Protein AF-A0A8C1TZL1-F1 (afdb_monomer)

Foldseek 3Di:
DDDDDDDDDDDDDDDDPDDPPPPPPCVDDDDDLVVLQVDDLDPPDDDVPDQFDADPVHDDDDDPLDDDPDDDDPCVVVPPDDDWPDDPDPDDDPPPVVVSVCVDPVVVVVVVVVVVLVCVQVVVVPPPDDPDPPPDPDDQQLQKGHPWHNDPPIGHTDRPSPDMGGDDDDDDPPD

Organism: Cyprinus carpio (NCBI:txid7962)

pLDDT: mean 76.09, std 21.54, range [24.22, 95.44]

InterPro domains:
  IPR038765 Papain-like cysteine peptidase superfamily [SSF54001] (20-171)
  IPR053033 Androglobin-like [PTHR46298] (7-171)

Mean predicted aligned error: 12.59 Å

Secondary structure (DSSP, 8-state):
----PPPP------------------SS----HHHHHH---S-SS--TTSPPP--TT-SPPPPTTS-------HHHH--SS---S----S---SSTT-GGGTTSHHHHHHHHHHHHHHHHHHHGGG---SSS-------GGGGEESSS-S-TT------TT---EE---------

Solvent-accessible surface area (backbone atoms only — not comparable to full-atom values): 12381 Å² total; per-residue (Å²): 139,88,83,85,86,83,87,86,84,85,91,85,89,82,91,71,93,71,71,86,72,75,76,70,79,70,89,59,91,84,84,53,58,66,55,55,54,67,54,75,65,61,93,66,82,74,54,100,80,55,82,62,61,72,62,92,87,56,80,83,85,66,60,90,86,54,80,83,88,78,91,77,56,69,78,79,72,46,79,91,52,84,78,64,73,73,77,98,62,98,70,86,79,78,49,87,92,38,56,84,48,59,80,31,69,68,48,42,51,56,53,50,52,52,51,52,51,53,49,58,60,62,60,62,74,79,65,89,78,67,102,62,86,71,70,80,76,78,53,84,56,70,34,41,44,19,85,51,57,75,53,87,92,45,68,40,46,61,47,88,46,59,54,73,49,73,69,80,89,75,88,76,79,87,124

Sequence (175 aa):
KCTVSRASSAVSASESPEEPKKSLISLWPEWSDIEVNAEKWDAAKASRDSKLFDDPEGKVELPASLRVHTWKRPSECILNKTPVVVENEAVFDLTSANEHLLSSELMRWVISELYILWKVCNTGEEKAISTEIVPSLWKPWEHIYSLCKAVKDHMPLYNAYGKYVIKLYWMVSSG

Structure (mmCIF, N/CA/C/O backbone):
data_AF-A0A8C1TZL1-F1
#
_entry.id   AF-A0A8C1TZL1-F1
#
loop_
_atom_site.group_PDB
_atom_site.id
_atom_site.type_symbol
_atom_site.label_atom_id
_atom_site.label_alt_id
_atom_site.label_comp_id
_atom_site.label_asym_id
_atom_site.label_entity_id
_a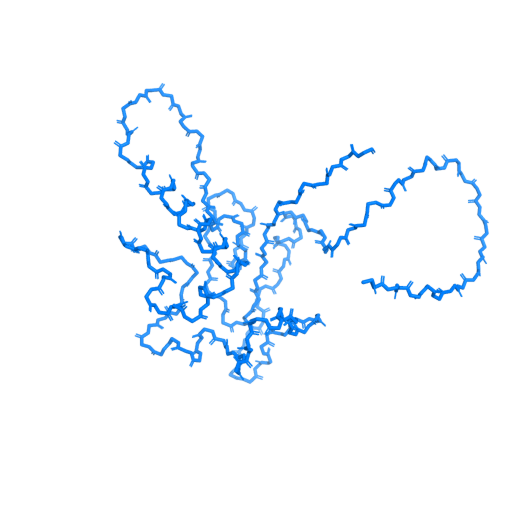tom_site.label_seq_id
_atom_site.pdbx_PDB_ins_code
_atom_site.Cartn_x
_atom_site.Cartn_y
_atom_site.Cartn_z
_atom_site.occupancy
_atom_site.B_iso_or_equiv
_atom_site.auth_seq_id
_atom_site.auth_comp_id
_atom_site.auth_asym_id
_atom_site.auth_atom_id
_atom_site.pdbx_PDB_model_num
ATOM 1 N N . LYS A 1 1 ? 0.340 -8.810 27.991 1.00 31.08 1 LYS A N 1
ATOM 2 C CA . LYS A 1 1 ? 1.257 -9.916 28.360 1.00 31.08 1 LYS A CA 1
ATOM 3 C C . LYS A 1 1 ? 0.828 -11.135 27.554 1.00 31.08 1 LYS A C 1
ATOM 5 O O . LYS A 1 1 ? -0.161 -11.743 27.926 1.00 31.08 1 LYS A O 1
ATOM 10 N N . CYS A 1 2 ? 1.461 -11.396 26.412 1.00 24.22 2 CYS A N 1
ATOM 11 C CA . CYS A 1 2 ? 1.186 -12.590 25.610 1.00 24.22 2 CYS A CA 1
ATOM 12 C C . CYS A 1 2 ? 2.298 -13.609 25.861 1.00 24.22 2 CYS A C 1
ATOM 14 O O . CYS A 1 2 ? 3.476 -13.268 25.792 1.00 24.22 2 CYS A O 1
ATOM 16 N N . THR A 1 3 ? 1.897 -14.825 26.206 1.00 26.86 3 THR A N 1
ATOM 17 C CA . THR A 1 3 ? 2.752 -15.970 26.520 1.00 26.86 3 THR A CA 1
ATOM 18 C C . THR A 1 3 ? 2.642 -16.933 25.345 1.00 26.86 3 THR A C 1
ATOM 20 O O . THR A 1 3 ? 1.549 -17.420 25.072 1.00 26.86 3 THR A O 1
ATOM 23 N N . VAL A 1 4 ? 3.743 -17.204 24.645 1.00 37.75 4 VAL A N 1
ATOM 24 C CA . VAL A 1 4 ? 3.793 -18.252 23.616 1.00 37.75 4 VAL A CA 1
ATOM 25 C C . VAL A 1 4 ? 4.339 -19.520 24.266 1.00 37.75 4 VAL A C 1
ATOM 27 O O . VAL A 1 4 ? 5.475 -19.555 24.738 1.00 37.75 4 VAL A O 1
ATOM 30 N N . SER A 1 5 ? 3.506 -20.554 24.335 1.00 30.00 5 SER A N 1
ATOM 31 C CA . SER A 1 5 ? 3.854 -21.894 24.803 1.00 30.00 5 SER A CA 1
ATOM 32 C C . SER A 1 5 ? 4.611 -22.657 23.711 1.00 30.00 5 SER A C 1
ATOM 34 O O . SER A 1 5 ? 4.098 -22.897 22.622 1.00 30.00 5 SER A O 1
ATOM 36 N N . ARG A 1 6 ? 5.848 -23.054 24.020 1.00 34.03 6 ARG A N 1
ATOM 37 C CA . ARG A 1 6 ? 6.720 -23.877 23.174 1.00 34.03 6 ARG A CA 1
ATOM 38 C C . ARG A 1 6 ? 6.448 -25.359 23.444 1.00 34.03 6 ARG A C 1
ATOM 40 O O . ARG A 1 6 ? 6.641 -25.817 24.567 1.00 34.03 6 ARG A O 1
ATOM 47 N N . ALA A 1 7 ? 6.043 -26.108 22.421 1.00 31.34 7 ALA A N 1
ATOM 48 C CA . ALA A 1 7 ? 6.079 -27.568 22.450 1.00 31.34 7 ALA A CA 1
ATOM 49 C C . ALA A 1 7 ? 7.477 -28.040 22.017 1.00 31.34 7 ALA A C 1
ATOM 51 O O . ALA A 1 7 ? 7.967 -27.669 20.952 1.00 31.34 7 ALA A O 1
ATOM 52 N N . SER A 1 8 ? 8.135 -28.822 22.872 1.00 36.38 8 SER A N 1
ATOM 53 C CA . SER A 1 8 ? 9.450 -29.417 22.617 1.00 36.38 8 SER A CA 1
ATOM 54 C C . SER A 1 8 ? 9.298 -30.816 22.018 1.00 36.38 8 SER A C 1
ATOM 56 O O . SER A 1 8 ? 8.476 -31.604 22.475 1.00 36.38 8 SER A O 1
ATOM 58 N N . SER A 1 9 ? 10.141 -31.159 21.047 1.00 34.84 9 SER A N 1
ATOM 59 C CA . SER A 1 9 ? 10.461 -32.547 20.697 1.00 34.84 9 SER A CA 1
ATOM 60 C C . SER A 1 9 ? 11.974 -32.675 20.533 1.00 34.84 9 SER A C 1
ATOM 62 O O . SER A 1 9 ? 12.638 -31.763 20.046 1.00 34.84 9 SER A O 1
ATOM 64 N N . ALA A 1 10 ? 12.512 -33.762 21.079 1.00 34.44 10 ALA A N 1
ATOM 65 C CA . ALA A 1 10 ? 13.904 -33.936 21.464 1.00 34.44 10 ALA A CA 1
ATOM 66 C C . ALA A 1 10 ? 14.774 -34.609 20.382 1.00 34.44 10 ALA A C 1
ATOM 68 O O . ALA A 1 10 ? 14.383 -35.628 19.827 1.00 34.44 10 ALA A O 1
ATOM 69 N N . VAL A 1 11 ? 15.981 -34.045 20.222 1.00 33.75 11 VAL A N 1
ATOM 70 C CA . VAL A 1 11 ? 17.319 -34.675 20.111 1.00 33.75 11 VAL A CA 1
ATOM 71 C C . VAL A 1 11 ? 17.639 -35.581 18.908 1.00 33.75 11 VAL A C 1
ATOM 73 O O . VAL A 1 11 ? 17.165 -36.705 18.813 1.00 33.75 11 VAL A O 1
ATOM 76 N N . SER A 1 12 ? 18.636 -35.159 18.115 1.00 31.48 12 SER A N 1
ATOM 77 C CA . SER A 1 12 ? 19.891 -35.919 17.960 1.00 31.48 12 SER A CA 1
ATOM 78 C C . SER A 1 12 ? 21.041 -35.017 17.486 1.00 31.48 12 SER A C 1
ATOM 80 O O . SER A 1 12 ? 20.825 -34.072 16.734 1.00 31.48 12 SER A O 1
ATOM 82 N N . ALA A 1 13 ? 22.238 -35.269 18.016 1.00 38.59 13 ALA A N 1
ATOM 83 C CA . ALA A 1 13 ? 23.380 -34.358 18.070 1.00 38.59 13 ALA A CA 1
ATOM 84 C C . ALA A 1 13 ? 24.391 -34.522 16.918 1.00 38.59 13 ALA A C 1
ATOM 86 O O . ALA A 1 13 ? 24.696 -35.643 16.517 1.00 38.59 13 ALA A O 1
ATOM 87 N N . SER A 1 14 ? 25.004 -33.409 16.500 1.00 34.81 14 SER A N 1
ATOM 88 C CA . SER A 1 14 ? 26.407 -33.341 16.058 1.00 34.81 14 SER A CA 1
ATOM 89 C C . SER A 1 14 ? 26.912 -31.900 16.213 1.00 34.81 14 SER A C 1
ATOM 91 O O . SER A 1 14 ? 26.359 -30.990 15.596 1.00 34.81 14 SER A O 1
ATOM 93 N N . GLU A 1 15 ? 27.918 -31.695 17.065 1.00 35.97 15 GLU A N 1
ATOM 94 C CA . GLU A 1 15 ? 28.519 -30.393 17.380 1.00 35.97 15 GLU A CA 1
ATOM 95 C C . GLU A 1 15 ? 29.401 -29.865 16.236 1.00 35.97 15 GLU A C 1
ATOM 97 O O . GLU A 1 15 ? 30.374 -30.500 15.831 1.00 35.97 15 GLU A O 1
ATOM 102 N N . SER A 1 16 ? 29.108 -28.647 15.788 1.00 38.56 16 SER A N 1
ATOM 103 C CA . SER A 1 16 ? 30.091 -27.684 15.289 1.00 38.56 16 SER A CA 1
ATOM 104 C C . SER A 1 16 ? 29.971 -26.419 16.154 1.00 38.56 16 SER A C 1
ATOM 106 O O . SER A 1 16 ? 28.880 -26.148 16.669 1.00 38.56 16 SER A O 1
ATOM 108 N N . PRO A 1 17 ? 31.048 -25.643 16.375 1.00 38.38 17 PRO A N 1
ATOM 109 C CA . PRO A 1 17 ? 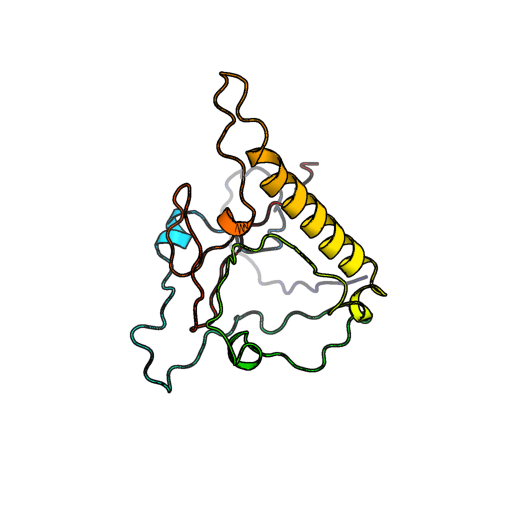30.946 -24.383 17.097 1.00 38.38 17 PRO A CA 1
ATOM 110 C C . PRO A 1 17 ? 30.292 -23.349 16.174 1.00 38.38 17 PRO A C 1
ATOM 112 O O . PRO A 1 17 ? 30.969 -22.559 15.523 1.00 38.38 17 PRO A O 1
ATOM 115 N N . GLU A 1 18 ? 28.966 -23.388 16.065 1.00 37.12 18 GLU A N 1
ATOM 116 C CA . GLU A 1 18 ? 28.222 -22.260 15.524 1.00 37.12 18 GLU A CA 1
ATOM 117 C C . GLU A 1 18 ? 28.217 -21.156 16.582 1.00 37.12 18 GLU A C 1
ATOM 119 O O . GLU A 1 18 ? 27.763 -21.344 17.714 1.00 37.12 18 GLU A O 1
ATOM 124 N N . GLU A 1 19 ? 28.751 -19.995 16.198 1.00 41.72 19 GLU A N 1
ATOM 125 C CA . GLU A 1 19 ? 28.522 -18.729 16.885 1.00 41.72 19 GLU A CA 1
ATOM 126 C C . GLU A 1 19 ? 27.045 -18.607 17.278 1.00 41.72 19 GLU A C 1
ATOM 128 O O . GLU A 1 19 ? 26.180 -19.102 16.545 1.00 41.72 19 GLU A O 1
ATOM 133 N N . PRO A 1 20 ? 26.710 -17.938 18.397 1.00 35.78 20 PRO A N 1
ATOM 134 C CA . PRO A 1 20 ? 25.323 -17.710 18.744 1.00 35.78 20 PRO A CA 1
ATOM 135 C C . PRO A 1 20 ? 24.727 -16.802 17.668 1.00 35.78 20 PRO A C 1
ATOM 137 O O . PRO A 1 20 ? 24.790 -15.576 17.765 1.00 35.78 20 PRO A O 1
ATOM 140 N N . LYS A 1 21 ? 24.142 -17.409 16.628 1.00 42.16 21 LYS A N 1
ATOM 141 C CA . LYS A 1 21 ? 23.209 -16.762 15.720 1.00 42.16 21 LYS A CA 1
ATOM 142 C C . LYS A 1 21 ? 22.109 -16.259 16.632 1.00 42.16 21 LYS A C 1
ATOM 144 O O . LYS A 1 21 ? 21.235 -17.023 17.042 1.00 42.16 21 LYS A O 1
ATOM 149 N N . LYS A 1 22 ? 22.217 -14.986 17.024 1.00 45.19 22 LYS A N 1
ATOM 150 C CA . LYS A 1 22 ? 21.127 -14.222 17.616 1.00 45.19 22 LYS A CA 1
ATOM 151 C C . LYS A 1 22 ? 19.961 -14.488 16.683 1.00 45.19 22 LYS A C 1
ATOM 153 O O . LYS A 1 22 ? 19.985 -14.038 15.542 1.00 45.19 22 LYS A O 1
ATOM 158 N N . SER A 1 23 ? 19.026 -15.325 17.122 1.00 47.31 23 SER A N 1
ATOM 159 C CA . SER A 1 23 ? 17.833 -15.634 16.358 1.00 47.31 23 SER A CA 1
ATOM 160 C C . SER A 1 23 ? 17.073 -14.324 16.273 1.00 47.31 23 SER A C 1
ATOM 162 O O . SER A 1 23 ? 16.368 -13.946 17.211 1.00 47.31 23 SER A O 1
ATOM 164 N N . LEU A 1 24 ? 17.318 -13.573 15.202 1.00 56.06 24 LEU A N 1
ATOM 165 C CA . LEU A 1 24 ? 16.489 -12.447 14.848 1.00 56.06 24 LEU A CA 1
ATOM 166 C C . LEU A 1 24 ? 15.107 -13.055 14.672 1.00 56.06 24 LEU A C 1
ATOM 168 O O . LEU A 1 24 ? 14.915 -13.984 13.891 1.00 56.06 24 LEU A O 1
ATOM 172 N N . ILE A 1 25 ? 14.177 -12.629 15.512 1.00 52.28 25 ILE A N 1
ATOM 173 C CA . ILE A 1 25 ? 12.785 -13.010 15.360 1.00 52.28 25 ILE A CA 1
ATOM 174 C C . ILE A 1 25 ? 12.353 -12.339 14.056 1.00 52.28 25 ILE A C 1
ATOM 176 O O . ILE A 1 25 ? 12.060 -11.144 14.054 1.00 52.28 25 ILE A O 1
ATOM 180 N N . SER A 1 26 ? 12.389 -13.072 12.943 1.00 56.41 26 SER A N 1
ATOM 181 C CA . SER A 1 26 ? 11.786 -12.619 11.694 1.00 56.41 26 SER A CA 1
ATOM 182 C C . SER A 1 26 ? 10.279 -12.622 11.928 1.00 56.41 26 SER A C 1
ATOM 184 O O . SER A 1 26 ? 9.624 -13.660 11.890 1.00 56.41 26 SER A O 1
ATOM 186 N N . LEU A 1 27 ? 9.755 -11.451 12.303 1.00 67.12 27 LEU A N 1
ATOM 187 C CA . LEU A 1 27 ? 8.330 -11.218 12.551 1.00 67.12 27 LEU A CA 1
ATOM 188 C C . LEU A 1 27 ? 7.502 -11.454 11.278 1.00 67.12 27 LEU A C 1
ATOM 190 O O . LEU A 1 27 ? 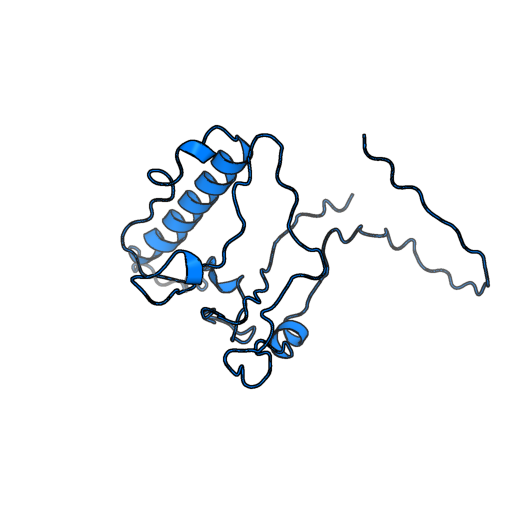6.331 -11.802 11.368 1.00 67.12 27 LEU A O 1
ATOM 194 N N . TRP A 1 28 ? 8.133 -11.280 10.115 1.00 72.50 28 TRP A N 1
ATOM 195 C CA . TRP A 1 28 ? 7.541 -11.407 8.792 1.00 72.50 28 TRP A CA 1
ATOM 196 C C . TRP A 1 28 ? 8.414 -12.300 7.908 1.00 72.50 28 TRP A C 1
ATOM 198 O O . TRP A 1 28 ? 9.628 -12.359 8.134 1.00 72.50 28 TRP A O 1
ATOM 208 N N . PRO A 1 29 ? 7.835 -12.972 6.899 1.00 74.69 29 PRO A N 1
ATOM 209 C CA . PRO A 1 29 ? 8.631 -13.665 5.900 1.00 74.69 29 PRO A CA 1
ATOM 210 C C . PRO A 1 29 ? 9.523 -12.668 5.145 1.00 74.69 29 PRO A C 1
ATOM 212 O O . PRO A 1 29 ? 9.157 -11.509 4.942 1.00 74.69 29 PRO A O 1
ATOM 215 N N . GLU A 1 30 ? 10.704 -13.120 4.738 1.00 82.75 30 GLU A N 1
ATOM 216 C CA . GLU A 1 30 ? 11.644 -12.330 3.945 1.00 82.75 30 GLU A CA 1
ATOM 217 C C . GLU A 1 30 ? 11.622 -12.821 2.497 1.00 82.75 30 GLU A C 1
ATOM 219 O O . GLU A 1 30 ? 11.543 -14.024 2.249 1.00 82.75 30 GLU A O 1
ATOM 224 N N . TRP A 1 31 ? 11.703 -11.886 1.548 1.00 85.25 31 TRP A N 1
ATOM 225 C CA . TRP A 1 31 ? 11.743 -12.187 0.119 1.00 85.25 31 TRP A CA 1
ATOM 226 C C . TRP A 1 31 ? 12.839 -11.385 -0.573 1.00 85.25 31 TRP A C 1
ATOM 228 O O . TRP A 1 31 ? 13.053 -10.203 -0.295 1.00 85.25 31 TRP A O 1
ATOM 238 N N . SER A 1 32 ? 13.500 -12.031 -1.523 1.00 90.06 32 SER A N 1
ATOM 239 C CA . SER A 1 32 ? 14.457 -11.434 -2.445 1.00 90.06 32 SER A CA 1
ATOM 240 C C . SER A 1 32 ? 13.785 -10.957 -3.735 1.00 90.06 32 SER A C 1
ATOM 242 O O . SER A 1 32 ? 12.738 -11.462 -4.147 1.00 90.06 32 SER A O 1
ATOM 244 N N . ASP A 1 33 ? 14.440 -10.042 -4.452 1.00 91.88 33 ASP A N 1
ATOM 245 C CA . ASP A 1 33 ? 13.980 -9.587 -5.771 1.00 91.88 33 ASP A CA 1
ATOM 246 C C . ASP A 1 33 ? 13.858 -10.754 -6.776 1.00 91.88 33 ASP A C 1
ATOM 248 O O . ASP A 1 33 ? 13.025 -10.722 -7.681 1.00 91.88 33 ASP A O 1
ATOM 252 N N . ILE A 1 34 ? 14.664 -11.813 -6.621 1.00 93.50 34 ILE A N 1
ATOM 253 C CA . ILE A 1 34 ? 14.596 -13.024 -7.455 1.00 93.50 34 ILE A CA 1
ATOM 254 C C . ILE A 1 34 ? 13.284 -13.774 -7.206 1.00 93.50 34 ILE A C 1
ATOM 256 O O . ILE A 1 34 ? 12.631 -14.189 -8.162 1.00 93.50 34 ILE A O 1
ATOM 260 N N . GLU A 1 35 ? 12.880 -13.921 -5.945 1.00 92.56 35 GLU A N 1
ATOM 261 C CA . GLU A 1 35 ? 11.630 -14.592 -5.574 1.00 92.56 35 GLU A CA 1
ATOM 262 C C . GLU A 1 35 ? 10.412 -13.796 -6.037 1.00 92.56 35 GLU A C 1
ATOM 264 O O . GLU A 1 35 ? 9.506 -14.373 -6.635 1.00 92.56 35 GLU A O 1
ATOM 269 N N . VAL A 1 36 ? 10.431 -12.468 -5.877 1.00 92.38 36 VAL A N 1
ATOM 270 C CA . VAL A 1 36 ? 9.383 -11.585 -6.418 1.00 92.38 36 VAL A CA 1
ATOM 271 C C . VAL A 1 36 ? 9.283 -11.724 -7.941 1.00 92.38 36 VAL A C 1
ATOM 273 O O . VAL A 1 36 ? 8.188 -11.781 -8.494 1.00 92.38 36 VAL A O 1
ATOM 276 N N . ASN A 1 37 ? 10.414 -11.835 -8.640 1.00 93.44 37 ASN A N 1
ATOM 277 C CA . ASN A 1 37 ? 10.444 -12.029 -10.092 1.00 93.44 37 ASN A CA 1
ATOM 278 C C . ASN A 1 37 ? 9.977 -13.422 -10.548 1.00 93.44 37 ASN A C 1
ATOM 280 O O . ASN A 1 37 ? 9.557 -13.571 -11.698 1.00 93.44 37 ASN A O 1
ATOM 284 N N . ALA A 1 38 ? 10.067 -14.431 -9.681 1.00 93.12 38 ALA A N 1
ATOM 285 C CA . ALA A 1 38 ? 9.575 -15.785 -9.926 1.00 93.12 38 ALA A CA 1
ATOM 286 C C . ALA A 1 38 ? 8.102 -15.970 -9.516 1.00 93.12 38 ALA A C 1
ATOM 288 O O . ALA A 1 38 ? 7.514 -17.022 -9.791 1.00 93.12 38 ALA A O 1
ATOM 289 N N . GLU A 1 39 ? 7.512 -14.964 -8.867 1.00 91.06 39 GLU A N 1
ATOM 290 C CA . GLU A 1 39 ? 6.146 -14.998 -8.367 1.00 91.06 39 GLU A CA 1
ATOM 291 C C . GLU A 1 39 ? 5.132 -15.180 -9.504 1.00 91.06 39 GLU A C 1
ATOM 293 O O . GLU A 1 39 ? 5.193 -14.549 -10.564 1.00 91.06 39 GLU A O 1
ATOM 298 N N . LYS A 1 40 ? 4.156 -16.058 -9.269 1.00 89.31 40 LYS A N 1
ATOM 299 C CA . LYS A 1 40 ? 3.063 -16.318 -10.202 1.00 89.31 40 LYS A CA 1
ATOM 300 C C . LYS A 1 40 ? 1.880 -15.460 -9.786 1.00 89.31 40 LYS A C 1
ATOM 302 O O . LYS A 1 40 ? 1.056 -15.849 -8.964 1.00 89.31 40 LYS A O 1
ATOM 307 N N . TRP A 1 41 ? 1.817 -14.274 -10.379 1.00 88.12 41 TRP A N 1
ATOM 308 C CA . TRP A 1 41 ? 0.776 -13.283 -10.103 1.00 88.12 41 TRP A CA 1
ATOM 309 C C . TRP A 1 41 ? -0.627 -13.711 -10.541 1.00 88.12 41 TRP A C 1
ATOM 311 O O . TRP A 1 41 ? -1.610 -13.229 -9.975 1.00 88.12 41 TRP A O 1
ATOM 321 N N . ASP A 1 42 ? -0.708 -14.620 -11.513 1.00 75.94 42 ASP A N 1
ATOM 322 C CA . ASP A 1 42 ? -1.950 -15.138 -12.071 1.00 75.94 42 ASP A CA 1
ATOM 323 C C . ASP A 1 42 ? -2.237 -16.553 -11.562 1.00 75.94 42 ASP A C 1
ATOM 325 O O . ASP A 1 42 ? -1.341 -17.395 -11.483 1.00 75.94 42 ASP A O 1
ATOM 329 N N . ALA A 1 43 ? -3.517 -16.887 -11.391 1.00 62.50 43 ALA A N 1
ATOM 330 C CA . ALA A 1 43 ? -3.970 -18.269 -11.188 1.00 62.50 43 ALA A CA 1
ATOM 331 C C . ALA A 1 43 ? -3.734 -19.194 -12.411 1.00 62.50 43 ALA A C 1
ATOM 333 O O . ALA A 1 43 ? -4.082 -20.369 -12.365 1.00 62.50 43 ALA A O 1
ATOM 334 N N . ALA A 1 44 ? -3.139 -18.668 -13.493 1.00 53.25 44 ALA A N 1
ATOM 335 C CA . ALA A 1 44 ? -3.145 -19.175 -14.865 1.00 53.25 44 ALA A CA 1
ATOM 336 C C . ALA A 1 44 ? -4.566 -19.214 -15.467 1.00 53.25 44 ALA A C 1
ATOM 338 O O . ALA A 1 44 ? -5.339 -20.128 -15.215 1.00 53.25 44 ALA A O 1
ATOM 339 N N . LYS A 1 45 ? -4.904 -18.226 -16.314 1.00 51.84 45 LYS A N 1
ATOM 340 C CA . LYS A 1 45 ? -6.161 -18.167 -17.098 1.00 51.84 45 LYS A CA 1
ATOM 341 C C . LYS A 1 45 ? -7.432 -18.309 -16.245 1.00 51.84 45 LYS A C 1
ATOM 343 O O . LYS A 1 45 ? -8.145 -19.306 -16.319 1.00 51.84 45 LYS A O 1
ATOM 348 N N . ALA A 1 46 ? -7.740 -17.277 -15.470 1.00 47.47 46 ALA A N 1
ATOM 349 C CA . ALA A 1 46 ? -8.979 -17.188 -14.711 1.00 47.47 46 ALA A CA 1
ATOM 350 C C . ALA A 1 46 ? -10.212 -17.163 -15.640 1.00 47.47 46 ALA A C 1
ATOM 352 O O . ALA A 1 46 ? -10.638 -16.114 -16.122 1.00 47.47 46 ALA A O 1
ATOM 353 N N . SER A 1 47 ? -10.797 -18.340 -15.888 1.00 51.66 47 SER A N 1
ATOM 354 C CA . SER A 1 47 ? -12.244 -18.465 -16.096 1.00 51.66 47 SER A CA 1
ATOM 355 C C . SER A 1 47 ? -12.959 -17.740 -14.949 1.00 51.66 47 SER A C 1
ATOM 357 O O . SER A 1 47 ? -12.412 -17.665 -13.849 1.00 51.66 47 SER A O 1
ATOM 359 N N . ARG A 1 48 ? -14.182 -17.239 -15.163 1.00 54.81 48 ARG A N 1
ATOM 360 C CA . ARG A 1 48 ? -14.961 -16.502 -14.143 1.00 54.81 48 ARG A CA 1
ATOM 361 C C . ARG A 1 48 ? -15.151 -17.262 -12.812 1.00 54.81 48 ARG A C 1
ATOM 363 O O . ARG A 1 48 ? -15.547 -16.638 -11.835 1.00 54.81 48 ARG A O 1
ATOM 370 N N . ASP A 1 49 ? -14.815 -18.553 -12.774 1.00 55.25 49 ASP A N 1
ATOM 371 C CA . ASP A 1 49 ? -14.922 -19.451 -11.619 1.00 55.25 49 ASP A CA 1
ATOM 372 C C . ASP A 1 49 ? -13.583 -19.783 -10.925 1.00 55.25 49 ASP A C 1
ATOM 374 O O . ASP A 1 49 ? -13.554 -20.598 -10.001 1.00 55.25 49 ASP A O 1
ATOM 378 N N . SER A 1 50 ? -12.445 -19.209 -11.343 1.00 64.00 50 SER A N 1
ATOM 379 C CA . SER A 1 50 ? -11.181 -19.448 -10.632 1.00 64.00 50 SER A CA 1
ATOM 380 C C . SER A 1 50 ? -11.215 -18.789 -9.253 1.00 64.00 50 SER A C 1
ATOM 382 O O . SER A 1 50 ? -11.462 -17.584 -9.149 1.00 64.00 50 SER A O 1
ATOM 384 N N . LYS A 1 51 ? -10.923 -19.564 -8.204 1.00 78.44 51 LYS A N 1
ATOM 385 C CA . LYS A 1 51 ? -10.815 -19.060 -6.831 1.00 78.44 51 LYS A CA 1
ATOM 386 C C . LYS A 1 51 ? -9.818 -17.895 -6.786 1.00 78.44 51 LYS A C 1
ATOM 388 O O . LYS A 1 51 ? -8.708 -18.038 -7.285 1.00 78.44 51 LYS A O 1
ATOM 393 N N . LEU A 1 52 ? -10.226 -16.762 -6.215 1.00 88.62 52 LEU A N 1
ATOM 394 C CA . LEU A 1 52 ? -9.356 -15.603 -5.992 1.00 88.62 52 LEU A CA 1
ATOM 395 C C . LEU A 1 52 ? -8.299 -15.917 -4.923 1.00 88.62 52 LEU A C 1
ATOM 397 O O . LEU A 1 52 ? -8.465 -16.848 -4.136 1.00 88.62 52 LEU A O 1
ATOM 401 N N . PHE A 1 53 ? -7.224 -15.133 -4.882 1.00 90.88 53 PHE A N 1
ATOM 402 C CA . PHE A 1 53 ? -6.191 -15.280 -3.865 1.00 90.88 53 PHE A CA 1
ATOM 403 C C . PHE A 1 53 ? -6.765 -15.000 -2.474 1.00 90.88 53 PHE A C 1
ATOM 405 O O . PHE A 1 53 ? -7.348 -13.934 -2.245 1.00 90.88 53 PHE A O 1
ATOM 412 N N . ASP A 1 54 ? -6.555 -15.944 -1.561 1.00 89.38 54 ASP A N 1
ATOM 413 C CA . ASP A 1 54 ? -6.772 -15.783 -0.128 1.00 89.38 54 ASP A CA 1
ATOM 414 C C . ASP A 1 54 ? -5.417 -15.918 0.567 1.00 89.38 54 ASP A C 1
ATOM 416 O O . ASP A 1 54 ? -4.665 -16.855 0.282 1.00 89.38 54 ASP A O 1
ATOM 420 N N . ASP A 1 55 ? -5.120 -14.985 1.467 1.00 87.06 55 ASP A N 1
ATOM 421 C CA . ASP A 1 55 ? -3.913 -15.035 2.284 1.00 87.06 55 ASP A CA 1
ATOM 422 C C . ASP A 1 55 ? -3.961 -16.268 3.212 1.00 87.06 55 ASP A C 1
ATOM 424 O O . ASP A 1 55 ? -4.964 -16.445 3.916 1.00 87.06 55 ASP A O 1
ATOM 428 N N . PRO A 1 56 ? -2.925 -17.132 3.229 1.00 87.38 56 PRO A N 1
ATOM 429 C CA . PRO A 1 56 ? -2.829 -18.242 4.175 1.00 87.38 56 PRO A CA 1
ATOM 430 C C . PRO A 1 56 ? -2.929 -17.826 5.649 1.00 87.38 56 PRO A C 1
ATOM 432 O O . PRO A 1 56 ? -3.414 -18.617 6.458 1.00 87.38 56 PRO A O 1
ATOM 435 N N . GLU A 1 57 ? -2.505 -16.608 6.000 1.00 85.56 57 GLU A N 1
ATOM 436 C CA . GLU A 1 57 ? -2.624 -16.052 7.357 1.00 85.56 57 GLU A CA 1
ATOM 437 C C . GLU A 1 57 ? -4.054 -15.584 7.677 1.00 85.56 57 GLU A C 1
ATOM 439 O O . GLU A 1 57 ? -4.415 -15.366 8.834 1.00 85.56 57 GLU A O 1
ATOM 444 N N . GLY A 1 58 ? -4.910 -15.489 6.659 1.00 86.62 58 GLY A N 1
ATOM 445 C CA . GLY A 1 58 ? -6.293 -15.071 6.789 1.00 86.62 58 GLY A CA 1
ATOM 446 C C . GLY A 1 58 ? -6.448 -13.558 6.938 1.00 86.62 58 GLY A C 1
ATOM 447 O O . GLY A 1 58 ? -5.692 -12.758 6.396 1.00 86.62 58 GLY A O 1
ATOM 448 N N . LYS A 1 59 ? -7.519 -13.144 7.618 1.00 87.69 59 LYS A N 1
ATOM 449 C CA . LYS A 1 59 ? -7.834 -11.725 7.824 1.00 87.69 59 LYS A CA 1
ATOM 450 C C . LYS A 1 59 ? -7.097 -11.215 9.054 1.00 87.69 59 LYS A C 1
ATOM 452 O O . LYS A 1 59 ? -7.206 -11.815 10.117 1.00 87.69 59 LYS A O 1
ATOM 457 N N . VAL A 1 60 ? -6.436 -10.071 8.912 1.00 86.12 60 VAL A N 1
ATOM 458 C CA . VAL A 1 60 ? -5.731 -9.407 10.013 1.00 86.12 60 VAL A CA 1
ATOM 459 C C . VAL A 1 60 ? -6.710 -9.014 11.124 1.00 86.12 60 VAL A C 1
ATOM 461 O O . VAL A 1 60 ? -7.780 -8.453 10.863 1.00 86.12 60 VAL A O 1
ATOM 464 N N . GLU A 1 61 ? -6.325 -9.268 12.373 1.00 86.94 61 GLU A N 1
ATOM 465 C CA . GLU A 1 61 ? -7.029 -8.757 13.547 1.00 86.94 61 GLU A CA 1
ATOM 466 C C . GLU A 1 61 ? -6.696 -7.274 13.753 1.00 86.94 61 GLU A C 1
ATOM 468 O O . GLU A 1 61 ? -5.536 -6.895 13.921 1.00 86.94 61 GLU A O 1
ATOM 473 N N . LEU A 1 62 ? -7.717 -6.413 13.740 1.00 88.88 62 LEU A N 1
ATOM 474 C CA . LEU A 1 62 ? -7.535 -4.984 13.989 1.00 88.88 62 LEU A CA 1
ATOM 475 C C . LEU A 1 62 ? -7.665 -4.653 15.486 1.00 88.88 62 LEU A C 1
ATOM 477 O O . LEU A 1 62 ? -8.408 -5.328 16.205 1.00 88.88 62 LEU A O 1
ATOM 481 N N . PRO A 1 63 ? -7.005 -3.580 15.967 1.00 88.31 63 PRO A N 1
ATOM 482 C CA . PRO A 1 63 ? -7.227 -3.055 17.310 1.00 88.31 63 PRO A CA 1
ATOM 483 C C . PRO A 1 63 ? -8.714 -2.811 17.592 1.00 88.31 63 PRO A C 1
ATOM 485 O O . PRO A 1 63 ? -9.445 -2.368 16.713 1.00 88.31 63 PRO A O 1
ATOM 488 N N . ALA A 1 64 ? -9.154 -2.997 18.840 1.00 86.06 64 ALA A N 1
ATOM 489 C CA . ALA A 1 64 ? -10.566 -2.851 19.225 1.00 86.06 64 ALA A CA 1
ATOM 490 C C . ALA A 1 64 ? -11.171 -1.457 18.942 1.00 86.06 64 ALA A C 1
ATOM 492 O O . ALA A 1 64 ? -12.392 -1.315 18.856 1.00 86.06 64 ALA A O 1
ATOM 493 N N . SER A 1 65 ? -10.329 -0.428 18.795 1.00 87.44 65 SER A N 1
ATOM 494 C CA . SER A 1 65 ? -10.737 0.913 18.363 1.00 87.44 65 SER A CA 1
ATOM 495 C C . SER A 1 65 ? -11.200 0.968 16.900 1.00 87.44 65 SER A C 1
ATOM 497 O O . SER A 1 65 ? -11.899 1.906 16.526 1.00 87.44 65 SER A O 1
ATOM 499 N N . LEU A 1 66 ? -10.851 -0.028 16.082 1.00 90.25 66 LEU A N 1
ATOM 500 C CA . LEU A 1 66 ? -11.213 -0.157 14.675 1.00 90.25 66 LEU A CA 1
ATOM 501 C C . LEU A 1 66 ? -12.207 -1.308 14.500 1.00 90.25 66 LEU A C 1
ATOM 503 O O . LEU A 1 66 ? -11.849 -2.485 14.486 1.00 90.25 66 LEU A O 1
ATOM 507 N N . ARG A 1 67 ? -13.489 -0.968 14.357 1.00 87.50 67 ARG A N 1
ATOM 508 C CA . ARG A 1 67 ? -14.550 -1.960 14.144 1.00 87.50 67 ARG A CA 1
ATOM 509 C C . ARG A 1 67 ? -14.643 -2.328 12.671 1.00 87.50 67 ARG A C 1
ATOM 511 O O . ARG A 1 67 ? -15.008 -1.496 11.844 1.00 87.50 67 ARG A O 1
ATOM 518 N N . VAL A 1 68 ? -14.378 -3.591 12.356 1.00 91.00 68 VAL A N 1
ATOM 519 C CA . VAL A 1 68 ? -14.582 -4.113 11.003 1.00 91.00 68 VAL A CA 1
ATOM 520 C C . VAL A 1 68 ? -16.060 -4.417 10.786 1.00 91.00 68 VAL A C 1
ATOM 522 O O . VAL A 1 68 ? -16.640 -5.229 11.501 1.00 91.00 68 VAL A O 1
ATOM 525 N N . HIS A 1 69 ? -16.657 -3.797 9.769 1.00 92.12 69 HIS A N 1
ATOM 526 C CA . HIS A 1 69 ? -18.003 -4.144 9.316 1.00 92.12 69 HIS A CA 1
ATOM 527 C C . HIS A 1 69 ? -17.970 -5.354 8.370 1.00 92.12 69 HIS A C 1
ATOM 529 O O . HIS A 1 69 ? -18.584 -6.384 8.629 1.00 92.12 69 HIS A O 1
ATOM 535 N N . THR A 1 70 ? -17.220 -5.242 7.272 1.00 93.38 70 THR A N 1
ATOM 536 C CA . THR A 1 70 ? -17.110 -6.265 6.222 1.00 93.38 70 THR A CA 1
ATOM 537 C C . THR A 1 70 ? -15.766 -6.157 5.516 1.00 93.38 70 THR A C 1
ATOM 539 O O . THR A 1 70 ? -15.258 -5.054 5.338 1.00 93.38 70 THR A O 1
ATOM 542 N N . TRP A 1 71 ? -15.244 -7.286 5.038 1.00 91.62 71 TRP A N 1
ATOM 543 C CA . TRP A 1 71 ? -14.089 -7.328 4.140 1.00 91.62 71 TRP A CA 1
ATOM 544 C C . TRP A 1 71 ? -14.581 -7.420 2.699 1.00 91.62 71 TRP A C 1
ATOM 546 O O . TRP A 1 71 ? -15.362 -8.318 2.392 1.00 91.62 71 TRP A O 1
ATOM 556 N N . LYS A 1 72 ? -14.137 -6.498 1.846 1.00 93.31 72 LYS A N 1
ATOM 557 C CA . LYS A 1 72 ? -14.487 -6.428 0.423 1.00 93.31 72 LYS A CA 1
ATOM 558 C C . LYS A 1 72 ? -13.239 -6.167 -0.407 1.00 93.31 72 LYS A C 1
ATOM 560 O O . LYS A 1 72 ? -12.326 -5.483 0.053 1.00 93.31 72 LYS A O 1
ATOM 565 N N . ARG A 1 73 ? -13.208 -6.677 -1.634 1.00 91.56 73 ARG A N 1
ATOM 566 C CA . ARG A 1 73 ? -12.173 -6.370 -2.625 1.00 91.56 73 ARG A CA 1
ATOM 567 C C . ARG A 1 73 ? -12.444 -5.014 -3.288 1.00 91.56 73 ARG A C 1
ATOM 569 O O . ARG A 1 73 ? -13.598 -4.590 -3.355 1.00 91.56 73 ARG A O 1
ATOM 576 N N . PRO A 1 74 ? -11.419 -4.350 -3.856 1.00 92.88 74 PRO A N 1
ATOM 577 C CA . PRO A 1 74 ? -11.606 -3.075 -4.551 1.00 92.88 74 PRO A CA 1
ATOM 578 C C . PRO A 1 74 ? -12.675 -3.116 -5.653 1.00 92.88 74 PRO A C 1
ATOM 580 O O . PRO A 1 74 ? -13.464 -2.185 -5.762 1.00 92.88 74 PRO A O 1
ATOM 583 N N . SER A 1 75 ? -12.772 -4.213 -6.411 1.00 91.31 75 SER A N 1
ATOM 584 C CA . SER A 1 75 ? -13.774 -4.399 -7.473 1.00 91.31 75 SER A CA 1
ATOM 585 C C . SER A 1 75 ? -15.221 -4.498 -6.972 1.00 91.31 75 SER A C 1
ATOM 587 O O . SER A 1 75 ? -16.146 -4.306 -7.753 1.00 91.31 75 SER A O 1
ATOM 589 N N . GLU A 1 76 ? -15.436 -4.770 -5.684 1.00 93.38 76 GLU A N 1
ATOM 590 C CA . GLU A 1 76 ? -16.770 -4.802 -5.067 1.00 93.38 76 GLU A CA 1
ATOM 591 C C . GLU A 1 76 ? -17.234 -3.413 -4.600 1.00 93.38 76 GLU A C 1
ATOM 593 O O . GLU A 1 76 ? -18.416 -3.215 -4.314 1.00 93.38 76 GLU A O 1
ATOM 598 N N . CYS A 1 77 ? -16.306 -2.457 -4.490 1.00 91.50 77 CYS A N 1
ATOM 599 C CA . CYS A 1 77 ? -16.565 -1.101 -4.002 1.00 91.50 77 CYS A CA 1
ATOM 600 C C . CYS A 1 77 ? -16.435 -0.049 -5.114 1.00 91.50 77 CYS A C 1
ATOM 602 O O . CYS A 1 77 ? -17.180 0.927 -5.137 1.00 91.50 77 CYS A O 1
ATOM 604 N N . ILE A 1 78 ? -15.497 -0.243 -6.042 1.00 91.69 78 ILE A N 1
ATOM 605 C CA . ILE A 1 78 ? -15.196 0.676 -7.140 1.00 91.69 78 ILE A CA 1
ATOM 606 C C . ILE A 1 78 ? -15.941 0.191 -8.389 1.00 91.69 78 ILE A C 1
ATOM 608 O O . ILE A 1 78 ? -15.411 -0.574 -9.188 1.00 91.69 78 ILE A O 1
ATOM 612 N N . LEU A 1 79 ? -17.197 0.618 -8.539 1.00 92.31 79 LEU A N 1
ATOM 613 C CA . LEU A 1 79 ? -18.078 0.157 -9.626 1.00 92.31 79 LEU A CA 1
ATOM 614 C C . LEU A 1 79 ? -17.997 1.023 -10.891 1.00 92.31 79 LEU A C 1
ATOM 616 O O . LEU A 1 79 ? -18.267 0.549 -11.990 1.00 92.31 79 LEU A O 1
ATOM 620 N N . ASN A 1 80 ? -17.628 2.295 -10.736 1.00 92.88 80 ASN A N 1
ATOM 621 C CA . ASN A 1 80 ? -17.713 3.293 -11.807 1.00 92.88 80 ASN A CA 1
ATOM 622 C C . ASN A 1 80 ? -16.391 3.496 -12.561 1.00 92.88 80 ASN A C 1
ATOM 624 O O . ASN A 1 80 ? -16.360 4.223 -13.551 1.00 92.88 80 ASN A O 1
ATOM 628 N N . LYS A 1 81 ? -15.295 2.895 -12.087 1.00 91.94 81 LYS A N 1
ATOM 629 C CA . LYS A 1 81 ? -13.974 2.987 -12.716 1.00 91.94 81 LYS A CA 1
ATOM 630 C C . LYS A 1 81 ? -13.210 1.676 -12.586 1.00 91.94 81 LYS A C 1
ATOM 632 O O . LYS A 1 81 ? -13.481 0.877 -11.695 1.00 91.94 81 LYS A O 1
ATOM 637 N N . THR A 1 82 ? -12.248 1.470 -13.480 1.00 89.81 82 THR A N 1
ATOM 638 C CA . THR A 1 82 ? -11.317 0.342 -13.359 1.00 89.81 82 THR A CA 1
ATOM 639 C C . THR A 1 82 ? -10.358 0.632 -12.202 1.00 89.81 82 THR A C 1
ATOM 641 O O . THR A 1 82 ? -9.753 1.705 -12.205 1.00 89.81 82 THR A O 1
ATOM 644 N N . PRO A 1 83 ? -10.213 -0.267 -11.211 1.00 93.38 83 PRO A N 1
ATOM 645 C CA . PRO A 1 83 ? -9.263 -0.065 -10.126 1.00 93.38 83 PRO A CA 1
ATOM 646 C C . PRO A 1 83 ? -7.824 0.009 -10.646 1.00 93.38 83 PRO A C 1
ATOM 648 O O . PRO A 1 83 ? -7.433 -0.753 -11.530 1.00 93.38 83 PRO A O 1
ATOM 651 N N . VAL A 1 84 ? -7.031 0.899 -10.058 1.00 93.56 84 VAL A N 1
ATOM 652 C CA . VAL A 1 84 ? -5.593 1.046 -10.308 1.00 93.56 84 VAL A CA 1
ATOM 653 C C . VAL A 1 84 ? -4.855 1.082 -8.971 1.00 93.56 84 VAL A C 1
ATOM 655 O O . VAL A 1 84 ? -5.452 1.414 -7.948 1.00 93.56 84 VAL A O 1
ATOM 658 N N . VAL A 1 85 ? -3.571 0.717 -8.962 1.00 92.94 85 VAL A N 1
ATOM 659 C CA . VAL A 1 85 ? -2.726 0.833 -7.756 1.00 92.94 85 VAL A CA 1
ATOM 660 C C . VAL A 1 85 ? -2.207 2.261 -7.591 1.00 92.94 85 VAL A C 1
ATOM 662 O O . VAL A 1 85 ? -2.105 2.754 -6.472 1.00 92.94 85 VAL A O 1
ATOM 665 N N . VAL A 1 86 ? -1.905 2.928 -8.707 1.00 89.94 86 VAL A N 1
ATOM 666 C CA . VAL A 1 86 ? -1.391 4.298 -8.746 1.00 89.94 86 VAL A CA 1
ATOM 667 C C . VAL A 1 86 ? -2.282 5.116 -9.672 1.00 89.94 86 VAL A C 1
ATOM 669 O O . VAL A 1 86 ? -2.420 4.789 -10.851 1.00 89.94 86 VAL A O 1
ATOM 672 N N . GLU A 1 87 ? -2.896 6.165 -9.133 1.00 88.12 87 GLU A N 1
ATOM 673 C CA . GLU A 1 87 ? -3.706 7.133 -9.874 1.00 88.12 87 GLU A CA 1
ATOM 674 C C . GLU A 1 87 ? -2.992 8.488 -9.842 1.00 88.12 87 GLU A C 1
ATOM 676 O O . GLU A 1 87 ? -2.491 8.905 -8.797 1.00 88.12 87 GLU A O 1
ATOM 681 N N . ASN A 1 88 ? -2.897 9.155 -10.994 1.00 83.06 88 ASN A N 1
ATOM 682 C CA . ASN A 1 88 ? -2.256 10.465 -11.086 1.00 83.06 88 ASN A CA 1
ATOM 683 C C . ASN A 1 88 ? -3.275 11.558 -10.736 1.00 83.06 88 ASN A C 1
ATOM 685 O O . ASN A 1 88 ? -3.913 12.129 -11.621 1.00 83.06 88 ASN A O 1
ATOM 689 N N . GLU A 1 89 ? -3.469 11.791 -9.439 1.00 82.25 89 GLU A N 1
ATOM 690 C CA . GLU A 1 89 ? -4.360 12.832 -8.929 1.00 82.25 89 GLU A CA 1
ATOM 691 C C . GLU A 1 89 ? -3.575 14.072 -8.484 1.00 82.25 89 GLU A C 1
ATOM 693 O O . GLU A 1 89 ? -2.553 13.984 -7.806 1.00 82.25 89 GLU A O 1
ATOM 698 N N . ALA A 1 90 ? -4.098 15.252 -8.825 1.00 81.94 90 ALA A N 1
ATOM 699 C CA . ALA A 1 90 ? -3.537 16.534 -8.389 1.00 81.94 90 ALA A CA 1
ATOM 700 C C . ALA A 1 90 ? -3.824 16.841 -6.906 1.00 81.94 90 ALA A C 1
ATOM 702 O O . ALA A 1 90 ? -3.206 17.724 -6.312 1.00 81.94 90 ALA A O 1
ATOM 703 N N . VAL A 1 91 ? -4.787 16.135 -6.316 1.00 85.94 91 VAL A N 1
ATOM 704 C CA . VAL A 1 91 ? -5.205 16.276 -4.922 1.00 85.94 91 VAL A CA 1
ATOM 705 C C . VAL A 1 91 ? -5.103 14.926 -4.233 1.00 85.94 91 VAL A C 1
ATOM 707 O O . VAL A 1 91 ? -5.239 13.889 -4.868 1.00 85.94 91 VAL A O 1
ATOM 710 N N . PHE A 1 92 ? -4.870 14.939 -2.927 1.00 89.06 92 PHE A N 1
ATOM 711 C CA . PHE A 1 92 ? -4.801 13.728 -2.123 1.00 89.06 92 PHE A CA 1
ATOM 712 C C . PHE A 1 92 ? -5.554 13.964 -0.831 1.00 89.06 92 PHE A C 1
ATOM 714 O O . PHE A 1 92 ? -5.116 14.737 0.022 1.00 89.06 92 PHE A O 1
ATOM 721 N N . ASP A 1 93 ? -6.724 13.341 -0.720 1.00 92.38 93 ASP A N 1
ATOM 722 C CA . ASP A 1 93 ? -7.578 13.448 0.453 1.00 92.38 93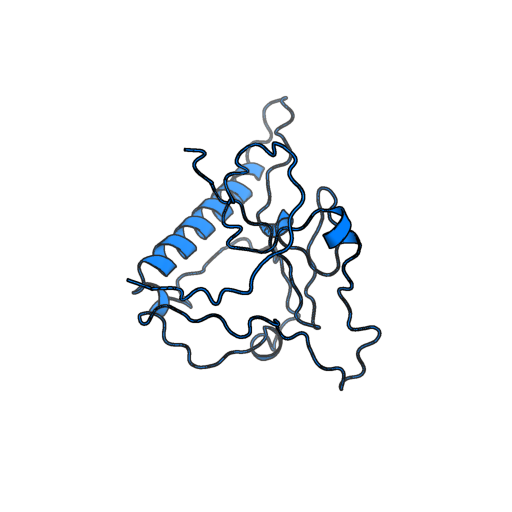 ASP A CA 1
ATOM 723 C C . ASP A 1 93 ? -7.911 12.070 1.020 1.00 92.38 93 ASP A C 1
ATOM 725 O O . ASP A 1 93 ? -8.745 11.336 0.494 1.00 92.38 93 ASP A O 1
ATOM 729 N N . LEU A 1 94 ? -7.260 11.733 2.131 1.00 93.06 94 LEU A N 1
ATOM 730 C CA . LEU A 1 94 ? -7.573 10.545 2.914 1.00 93.06 94 LEU A CA 1
ATOM 731 C C . LEU A 1 94 ? -8.476 10.857 4.110 1.00 93.06 94 LEU A C 1
ATOM 733 O O . LEU A 1 94 ? -8.830 9.930 4.829 1.00 93.06 94 LEU A O 1
ATOM 737 N N . THR A 1 95 ? -8.852 12.115 4.355 1.00 94.44 95 THR A N 1
ATOM 738 C CA . THR A 1 95 ? -9.561 12.519 5.579 1.00 94.44 95 THR A CA 1
ATOM 739 C C . THR A 1 95 ? -11.072 12.590 5.420 1.00 94.44 95 THR A C 1
ATOM 741 O O . THR A 1 95 ? -11.762 11.953 6.214 1.00 94.44 95 THR A O 1
ATOM 744 N N . SER A 1 96 ? -11.605 13.272 4.399 1.00 95.06 96 SER A N 1
ATOM 745 C CA . SER A 1 96 ? -13.050 13.566 4.330 1.00 95.06 96 SER A CA 1
ATOM 746 C C . SER A 1 96 ? -13.923 12.306 4.322 1.00 95.06 96 SER A C 1
ATOM 748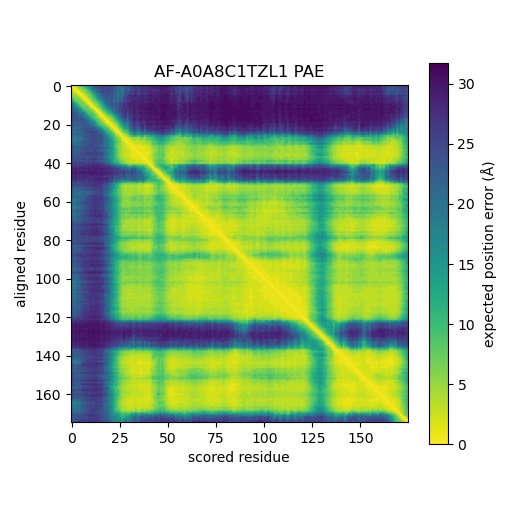 O O . SER A 1 96 ? -14.955 12.249 4.982 1.00 95.06 96 SER A O 1
ATOM 750 N N . ALA A 1 97 ? -13.497 11.252 3.616 1.00 92.00 97 ALA A N 1
ATOM 751 C CA . ALA A 1 97 ? -14.221 9.977 3.578 1.00 92.00 97 ALA A CA 1
ATOM 752 C C . ALA A 1 97 ? -13.918 9.057 4.781 1.00 92.00 97 ALA A C 1
ATOM 754 O O . ALA A 1 97 ? -14.635 8.083 5.014 1.00 92.00 97 ALA A O 1
ATOM 755 N N . ASN A 1 98 ? -12.867 9.352 5.554 1.00 93.88 98 ASN A N 1
ATOM 756 C CA . ASN A 1 98 ? -12.357 8.491 6.623 1.00 93.88 98 ASN A CA 1
ATOM 757 C C . ASN A 1 98 ? -12.342 9.170 8.002 1.00 93.88 98 ASN A C 1
ATOM 759 O O . ASN A 1 98 ? -11.601 8.737 8.883 1.00 93.88 98 ASN A O 1
ATOM 763 N N . GLU A 1 99 ? -13.175 10.190 8.234 1.00 94.75 99 GLU A N 1
ATOM 764 C CA . GLU A 1 99 ? -13.251 10.893 9.529 1.00 94.75 99 GLU A CA 1
ATOM 765 C C . GLU A 1 99 ? -13.461 9.933 10.709 1.00 94.75 99 GLU A C 1
ATOM 767 O O . GLU A 1 99 ? -12.869 10.087 11.776 1.00 94.75 9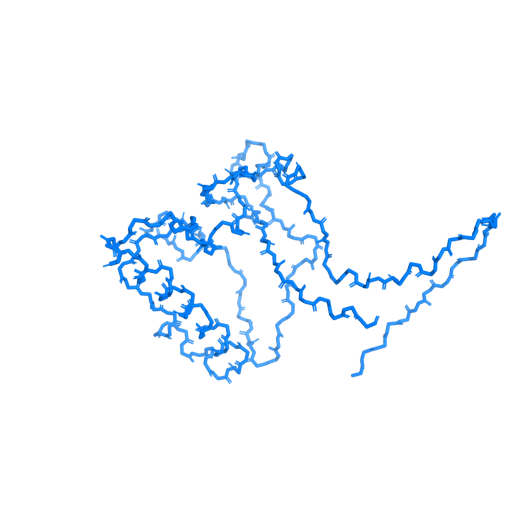9 GLU A O 1
ATOM 772 N N . HIS A 1 100 ? -14.242 8.876 10.486 1.00 92.44 100 HIS A N 1
ATOM 773 C CA . HIS A 1 100 ? -14.507 7.818 11.458 1.00 92.44 100 HIS A CA 1
ATOM 774 C C . HIS A 1 100 ? -13.249 7.049 11.911 1.00 92.44 100 HIS A C 1
ATOM 776 O O . HIS A 1 100 ? -13.261 6.453 12.985 1.00 92.44 100 HIS A O 1
ATOM 782 N N . LEU A 1 101 ? -12.161 7.059 11.130 1.00 94.06 101 LEU A N 1
ATOM 783 C CA . LEU A 1 101 ? -10.879 6.446 11.499 1.00 94.06 101 LEU A CA 1
ATOM 784 C C . LEU A 1 101 ? -10.021 7.374 12.367 1.00 94.06 101 LEU A C 1
ATOM 786 O O . LEU A 1 101 ? -9.137 6.896 13.078 1.00 94.06 101 LEU A O 1
ATOM 790 N N . LEU A 1 102 ? -10.284 8.686 12.356 1.00 93.00 102 LEU A N 1
ATOM 791 C CA . LEU A 1 102 ? -9.457 9.687 13.038 1.00 93.00 102 LEU A CA 1
ATOM 792 C C . LEU A 1 102 ? -9.579 9.638 14.568 1.00 93.00 102 LEU A C 1
ATOM 794 O O . LEU A 1 102 ? -8.754 10.224 15.266 1.00 93.00 102 LEU A O 1
ATOM 798 N N . SER A 1 103 ? -10.546 8.896 15.113 1.00 91.69 103 SER A N 1
ATOM 799 C CA . SER A 1 103 ? -10.589 8.592 16.547 1.00 91.69 103 SER A CA 1
ATOM 800 C C . SER A 1 103 ? -9.484 7.623 16.987 1.00 91.69 103 SER A C 1
ATOM 802 O O . SER A 1 103 ? -9.181 7.541 18.175 1.00 91.69 103 SER A O 1
ATOM 804 N N . SER A 1 104 ? -8.883 6.870 16.058 1.00 94.31 104 SER A N 1
ATOM 805 C CA . SER A 1 104 ? -7.770 5.962 16.337 1.00 94.31 104 SER A CA 1
ATOM 806 C C . SER A 1 104 ? -6.438 6.694 16.191 1.00 94.31 104 SER A C 1
ATOM 808 O O . SER A 1 104 ? -6.106 7.197 15.119 1.00 94.31 104 SER A O 1
ATOM 810 N N . GLU A 1 105 ? -5.642 6.732 17.262 1.00 94.12 105 GLU A N 1
ATOM 811 C CA . GLU A 1 105 ? -4.293 7.310 17.234 1.00 94.12 105 GLU A CA 1
ATOM 812 C C . GLU A 1 105 ? -3.412 6.673 16.155 1.00 94.12 105 GLU A C 1
ATOM 814 O O . GLU A 1 105 ? -2.807 7.395 15.366 1.00 94.12 105 GLU A O 1
ATOM 819 N N . LEU A 1 106 ? -3.441 5.342 16.051 1.00 92.88 106 LEU A N 1
ATOM 820 C CA . LEU A 1 106 ? -2.712 4.603 15.024 1.00 92.88 106 LEU A CA 1
ATOM 821 C C . LEU A 1 106 ? -3.085 5.074 13.613 1.00 92.88 106 LEU A C 1
ATOM 823 O O . LEU A 1 106 ? -2.204 5.352 12.805 1.00 92.88 106 LEU A O 1
ATOM 827 N N . MET A 1 107 ? -4.381 5.205 13.316 1.00 95.19 107 MET A N 1
ATOM 828 C CA . MET A 1 107 ? -4.818 5.636 11.985 1.00 95.19 107 MET A CA 1
ATOM 829 C C . MET A 1 107 ? -4.469 7.093 11.707 1.00 95.19 107 MET A C 1
ATOM 831 O O . MET A 1 107 ? -4.107 7.412 10.579 1.00 95.19 107 MET A O 1
ATOM 835 N N . ARG A 1 108 ? -4.515 7.973 12.718 1.00 95.31 108 ARG A N 1
ATOM 836 C CA . ARG A 1 108 ? -4.039 9.355 12.562 1.00 95.31 108 ARG A CA 1
ATOM 837 C C . ARG A 1 108 ? -2.565 9.395 12.178 1.00 95.31 108 ARG A C 1
ATOM 839 O O . ARG A 1 108 ? -2.211 10.178 11.300 1.00 95.31 108 ARG A O 1
ATOM 846 N N . TRP A 1 109 ? -1.722 8.566 12.793 1.00 95.44 109 TRP A N 1
ATOM 847 C CA . TRP A 1 109 ? -0.306 8.478 12.429 1.00 95.44 109 TRP A CA 1
ATOM 848 C C . TRP A 1 109 ? -0.120 7.937 11.014 1.00 95.44 109 TRP A C 1
ATOM 850 O O . TRP A 1 109 ? 0.534 8.594 10.214 1.00 95.44 109 TRP A O 1
ATOM 860 N N . VAL A 1 110 ? -0.771 6.823 10.661 1.00 94.12 110 VAL A N 1
ATOM 861 C CA . VAL A 1 110 ? -0.698 6.251 9.303 1.00 94.12 110 VAL A CA 1
ATOM 862 C C . VAL A 1 110 ? -1.118 7.272 8.243 1.00 94.12 110 VAL A C 1
ATOM 864 O O . VAL A 1 110 ? -0.392 7.492 7.278 1.00 94.12 110 VAL A O 1
ATOM 867 N N . ILE A 1 111 ? -2.264 7.934 8.430 1.00 95.12 111 ILE A N 1
ATOM 868 C CA . ILE A 1 111 ? -2.757 8.946 7.489 1.00 95.12 111 ILE A CA 1
ATOM 869 C C . ILE A 1 111 ? -1.769 10.118 7.398 1.00 95.12 111 ILE A C 1
ATOM 871 O O . ILE A 1 111 ? -1.451 10.554 6.295 1.00 95.12 111 ILE A O 1
ATOM 875 N N . SER A 1 112 ? -1.246 10.601 8.529 1.00 95.06 112 SER A N 1
ATOM 876 C CA . SER A 1 112 ? -0.287 11.717 8.552 1.00 95.06 112 SER A CA 1
ATOM 877 C C . SER A 1 112 ? 1.002 11.393 7.795 1.00 95.06 112 SER A C 1
ATOM 879 O O . SER A 1 112 ? 1.442 12.206 6.985 1.00 95.06 112 SER A O 1
ATOM 881 N N . GLU A 1 113 ? 1.566 10.200 7.994 1.00 93.50 113 GLU A N 1
ATOM 882 C CA . GLU A 1 113 ? 2.763 9.748 7.275 1.00 93.50 113 GLU A CA 1
ATOM 883 C C . GLU A 1 113 ? 2.510 9.665 5.765 1.00 93.50 113 GLU A C 1
ATOM 885 O O . GLU A 1 113 ? 3.309 10.167 4.975 1.00 93.50 113 GLU A O 1
ATOM 890 N N . LEU A 1 114 ? 1.358 9.131 5.341 1.00 91.56 114 LEU A N 1
ATOM 891 C CA . LEU A 1 114 ? 0.987 9.089 3.922 1.00 91.56 114 LEU A CA 1
ATOM 892 C C . LEU A 1 114 ? 0.867 10.492 3.309 1.00 91.56 114 LEU A C 1
ATOM 894 O O . LEU A 1 114 ? 1.324 10.705 2.187 1.00 91.56 114 LEU A O 1
ATOM 898 N N . TYR A 1 115 ? 0.314 11.466 4.038 1.00 91.69 115 TYR A N 1
ATOM 899 C CA . TYR A 1 115 ? 0.271 12.862 3.587 1.00 91.69 115 TYR A CA 1
ATOM 900 C C . TYR A 1 115 ? 1.659 13.482 3.446 1.00 91.69 115 TYR A C 1
ATOM 902 O O . TYR A 1 115 ? 1.906 14.216 2.488 1.00 91.69 115 TYR A O 1
ATOM 910 N N . ILE A 1 116 ? 2.556 13.220 4.400 1.00 90.75 116 ILE A N 1
ATOM 911 C CA . ILE A 1 116 ? 3.935 13.713 4.353 1.00 90.75 116 ILE A CA 1
ATOM 912 C C . ILE A 1 116 ? 4.644 13.122 3.133 1.00 90.75 116 ILE A C 1
ATOM 914 O O . ILE A 1 116 ? 5.220 13.875 2.348 1.00 90.75 116 ILE A O 1
ATOM 918 N N . LEU A 1 117 ? 4.532 11.807 2.923 1.00 87.56 117 LEU A N 1
ATOM 919 C CA . LEU A 1 117 ? 5.110 11.124 1.766 1.00 87.56 117 LEU A CA 1
ATOM 920 C C . LEU A 1 117 ? 4.560 11.676 0.449 1.00 87.56 117 LEU A C 1
ATOM 922 O O . LEU A 1 117 ? 5.342 12.049 -0.422 1.00 87.56 117 LEU A O 1
ATOM 926 N N . TRP A 1 118 ? 3.237 11.808 0.317 1.00 86.75 118 TRP A N 1
ATOM 927 C CA . TRP A 1 118 ? 2.620 12.376 -0.884 1.00 86.75 118 TRP A CA 1
ATOM 928 C C . TRP A 1 118 ? 3.130 13.796 -1.168 1.00 86.75 118 TRP A C 1
ATOM 930 O O . TRP A 1 118 ? 3.497 14.113 -2.299 1.00 86.75 118 TRP A O 1
ATOM 940 N N . LYS A 1 119 ? 3.235 14.647 -0.136 1.00 86.06 119 LYS A N 1
ATOM 941 C CA . LYS A 1 119 ? 3.766 16.008 -0.288 1.00 86.06 119 LYS A CA 1
ATOM 942 C C . LYS A 1 119 ? 5.221 16.017 -0.733 1.00 86.06 119 LYS A C 1
ATOM 944 O O . LYS A 1 119 ? 5.546 16.790 -1.627 1.00 86.06 119 LYS A O 1
ATOM 949 N N . VAL A 1 120 ? 6.081 15.193 -0.134 1.00 84.88 120 VAL A N 1
ATOM 950 C CA . VAL A 1 120 ? 7.515 15.127 -0.467 1.00 84.88 120 VAL A CA 1
ATOM 951 C C . VAL A 1 120 ? 7.726 14.614 -1.891 1.00 84.88 120 VAL A C 1
ATOM 953 O O . VAL A 1 120 ? 8.531 15.179 -2.627 1.00 84.88 120 VAL A O 1
ATOM 956 N N . CYS A 1 121 ? 6.972 13.595 -2.307 1.00 80.38 121 CYS A N 1
ATOM 957 C CA . CYS A 1 121 ? 7.084 13.033 -3.650 1.00 80.38 121 CYS A CA 1
ATOM 958 C C . CYS A 1 121 ? 6.595 13.999 -4.741 1.00 80.38 121 CYS A C 1
ATOM 960 O O . CYS A 1 121 ? 7.184 14.023 -5.815 1.00 80.38 121 CYS A O 1
ATOM 962 N N . ASN A 1 122 ? 5.581 14.826 -4.461 1.00 77.75 122 ASN A N 1
ATOM 963 C CA . ASN A 1 122 ? 5.005 15.736 -5.461 1.00 77.75 122 ASN A CA 1
ATOM 964 C C . ASN A 1 122 ? 5.584 17.160 -5.445 1.00 77.75 122 ASN A C 1
ATOM 966 O O . ASN A 1 122 ? 5.518 17.847 -6.456 1.00 77.75 122 ASN A O 1
ATOM 970 N N . THR A 1 123 ? 6.199 17.629 -4.350 1.00 67.69 123 THR A N 1
ATOM 971 C CA . THR A 1 123 ? 6.914 18.930 -4.361 1.00 67.69 123 THR A CA 1
ATOM 972 C C . THR A 1 123 ? 8.289 18.865 -5.035 1.00 67.69 123 THR A C 1
ATOM 974 O O . THR A 1 123 ? 8.871 19.909 -5.330 1.00 67.69 123 THR A O 1
ATOM 977 N N . GLY A 1 124 ? 8.811 17.665 -5.319 1.00 58.19 124 GLY A N 1
ATOM 978 C CA . GLY A 1 124 ? 10.097 17.466 -5.998 1.00 58.19 124 GLY A CA 1
ATOM 979 C C . GLY A 1 124 ? 10.123 17.876 -7.477 1.00 58.19 124 GLY A C 1
ATOM 980 O O . GLY A 1 124 ? 11.205 18.071 -8.026 1.00 58.19 124 GLY A O 1
ATOM 981 N N . GLU A 1 125 ? 8.964 18.045 -8.120 1.00 53.22 125 GLU A N 1
ATOM 982 C CA . GLU A 1 125 ? 8.877 18.368 -9.552 1.00 53.22 125 GLU A CA 1
ATOM 983 C C . GLU A 1 125 ? 9.138 19.858 -9.863 1.00 53.22 125 GLU A C 1
ATOM 985 O O . GLU A 1 125 ? 9.533 20.192 -10.979 1.00 53.22 125 GLU A O 1
ATOM 990 N N . GLU A 1 126 ? 9.021 20.766 -8.884 1.00 47.53 126 GLU A N 1
ATOM 991 C CA . GLU A 1 126 ? 9.128 22.220 -9.125 1.00 47.53 126 GLU A CA 1
ATOM 992 C C . GLU A 1 126 ? 10.542 22.817 -8.980 1.00 47.53 126 GLU A C 1
ATOM 994 O O . GLU A 1 126 ? 10.736 24.015 -9.186 1.00 47.53 126 GLU A O 1
ATOM 999 N N . LYS A 1 127 ? 11.575 22.020 -8.669 1.00 46.84 127 LYS A N 1
ATOM 1000 C CA . LYS A 1 127 ? 12.967 22.514 -8.580 1.00 46.84 127 LYS A CA 1
ATOM 1001 C C . LYS A 1 127 ? 13.912 21.842 -9.568 1.00 46.84 127 LYS A C 1
ATOM 1003 O O . LYS A 1 127 ? 14.987 21.371 -9.213 1.00 46.84 127 LYS A O 1
ATOM 1008 N N . ALA A 1 128 ? 13.564 21.919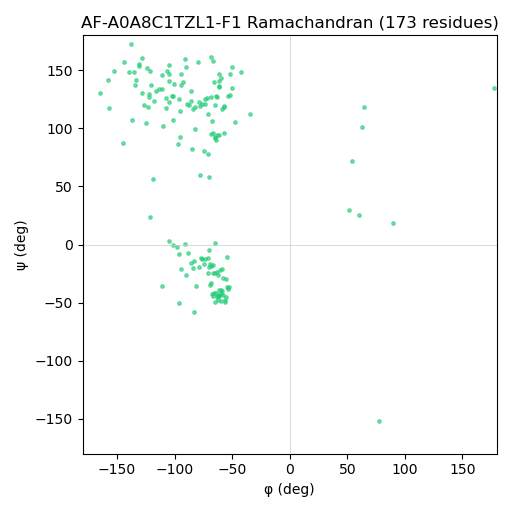 -10.847 1.00 46.62 128 ALA A N 1
ATOM 1009 C CA . ALA A 1 128 ? 14.511 21.751 -11.944 1.00 46.62 128 ALA A CA 1
ATOM 1010 C C . ALA A 1 128 ? 15.360 23.024 -12.161 1.00 46.62 128 ALA A C 1
ATOM 1012 O O . ALA A 1 128 ? 15.336 23.608 -13.236 1.00 46.62 128 ALA A O 1
ATOM 1013 N N . ILE A 1 129 ? 16.117 23.470 -11.151 1.00 49.25 129 ILE A N 1
ATOM 1014 C CA . ILE A 1 129 ? 17.293 24.336 -11.356 1.00 49.25 129 ILE A CA 1
ATOM 1015 C C . ILE A 1 129 ? 18.345 23.952 -10.317 1.00 49.25 129 ILE A C 1
ATOM 1017 O O . ILE A 1 129 ? 18.386 24.523 -9.230 1.00 49.25 129 ILE A O 1
ATOM 1021 N N . SER A 1 130 ? 19.179 22.967 -10.646 1.00 43.84 130 SER A N 1
ATOM 1022 C CA . SER A 1 130 ? 20.625 22.937 -10.374 1.00 43.84 130 SER A CA 1
ATOM 1023 C C . SER A 1 130 ? 21.190 21.605 -10.859 1.00 43.84 130 SER A C 1
ATOM 1025 O O . SER A 1 130 ? 20.598 20.552 -10.656 1.00 43.84 130 SER A O 1
ATOM 1027 N N . THR A 1 131 ? 22.320 21.682 -11.549 1.00 44.88 131 THR A N 1
ATOM 1028 C CA . THR A 1 131 ? 23.032 20.612 -12.256 1.00 44.88 131 THR A CA 1
ATOM 1029 C C . THR A 1 131 ? 23.674 19.588 -11.309 1.00 44.88 131 THR A C 1
ATOM 1031 O O . THR A 1 131 ? 24.878 19.361 -11.353 1.00 44.88 131 THR A O 1
ATOM 1034 N N . GLU A 1 132 ? 22.879 18.943 -10.464 1.00 45.97 132 GLU A N 1
ATOM 1035 C CA . GLU A 1 132 ? 23.251 17.717 -9.765 1.00 45.97 132 GLU A CA 1
ATOM 1036 C C . GLU A 1 132 ? 22.148 16.690 -9.992 1.00 45.97 132 GLU A C 1
ATOM 1038 O O . GLU A 1 132 ? 20.962 16.985 -9.860 1.00 45.97 132 GLU A O 1
ATOM 1043 N N . ILE A 1 133 ? 22.547 15.488 -10.405 1.00 46.34 133 ILE A N 1
ATOM 1044 C CA . ILE A 1 133 ? 21.657 14.350 -10.629 1.00 46.34 133 ILE A CA 1
ATOM 1045 C C . ILE A 1 133 ? 21.012 14.033 -9.280 1.00 46.34 133 ILE A C 1
ATOM 1047 O O . ILE A 1 133 ? 21.599 13.321 -8.467 1.00 46.34 133 ILE A O 1
ATOM 1051 N N . VAL A 1 134 ? 19.826 14.589 -9.021 1.00 49.06 134 VAL A N 1
ATOM 1052 C CA . VAL A 1 134 ? 19.007 14.183 -7.881 1.00 49.06 134 VAL A CA 1
ATOM 1053 C C . VAL A 1 134 ? 18.777 12.684 -8.068 1.00 49.06 134 VAL A C 1
ATOM 1055 O O . VAL A 1 134 ? 18.245 12.287 -9.112 1.00 49.06 134 VAL A O 1
ATOM 1058 N N . PRO A 1 135 ? 19.237 11.830 -7.133 1.00 52.91 135 PRO A N 1
ATOM 1059 C CA . PRO A 1 135 ? 18.979 10.402 -7.205 1.00 52.91 135 PRO A CA 1
ATOM 1060 C C . PRO A 1 135 ? 17.485 10.205 -7.423 1.00 52.91 135 PRO A C 1
ATOM 1062 O O . PRO A 1 135 ? 16.695 10.894 -6.780 1.00 52.91 135 PRO A O 1
ATOM 1065 N N . SER A 1 136 ? 17.123 9.319 -8.359 1.00 59.38 136 SER A N 1
ATOM 1066 C CA . SER A 1 136 ? 15.734 8.995 -8.711 1.00 59.38 136 SER A CA 1
ATOM 1067 C C . SER A 1 136 ? 14.851 9.060 -7.470 1.00 59.38 136 SER A C 1
ATOM 1069 O O . SER A 1 136 ? 15.073 8.285 -6.535 1.00 59.38 136 SER A O 1
ATOM 1071 N N . LEU A 1 137 ? 13.944 10.041 -7.440 1.00 68.81 137 LEU A N 1
ATOM 1072 C CA . LEU A 1 137 ? 13.125 10.325 -6.273 1.00 68.81 137 LEU A CA 1
ATOM 1073 C C . LEU A 1 137 ? 12.362 9.049 -5.925 1.00 68.81 137 LEU A C 1
ATOM 1075 O O . LEU A 1 137 ? 11.619 8.530 -6.756 1.00 68.81 137 LEU A O 1
ATOM 1079 N N . TRP A 1 138 ? 12.606 8.537 -4.722 1.00 76.88 138 TRP A N 1
ATOM 1080 C CA . TRP A 1 138 ? 11.937 7.359 -4.188 1.00 76.88 138 TRP A CA 1
ATOM 1081 C C . TRP A 1 138 ? 10.423 7.538 -4.306 1.00 76.88 138 TRP A C 1
ATOM 1083 O O . TRP A 1 138 ? 9.882 8.567 -3.885 1.00 76.88 138 TRP A O 1
ATOM 1093 N N . LYS A 1 139 ? 9.742 6.551 -4.887 1.00 83.94 139 LYS A N 1
ATOM 1094 C CA . LYS A 1 139 ? 8.286 6.567 -5.040 1.00 83.94 139 LYS A CA 1
ATOM 1095 C C . LYS A 1 139 ? 7.660 5.508 -4.133 1.00 83.94 139 LYS A C 1
ATOM 1097 O O . LYS A 1 139 ? 8.098 4.359 -4.163 1.00 83.94 139 LYS A O 1
ATOM 1102 N N . PRO A 1 140 ? 6.595 5.831 -3.375 1.00 84.38 140 PRO A N 1
ATOM 1103 C CA . PRO A 1 140 ? 5.959 4.868 -2.477 1.00 84.38 140 PRO A CA 1
ATOM 1104 C C . PRO A 1 140 ? 5.529 3.576 -3.183 1.00 84.38 140 PRO A C 1
ATOM 1106 O O . PRO A 1 140 ? 5.649 2.487 -2.628 1.00 84.38 140 PRO A O 1
ATOM 1109 N N . TRP A 1 141 ? 5.063 3.687 -4.430 1.00 89.00 141 TRP A N 1
ATOM 1110 C CA . TRP A 1 141 ? 4.594 2.545 -5.212 1.00 89.00 141 TRP A CA 1
ATOM 1111 C C . TRP A 1 141 ? 5.707 1.626 -5.731 1.00 89.00 141 TRP A C 1
ATOM 1113 O O . TRP A 1 141 ? 5.396 0.508 -6.119 1.00 89.00 141 TRP A O 1
ATOM 1123 N N . GLU A 1 142 ? 6.984 2.024 -5.673 1.00 90.44 142 GLU A N 1
ATOM 1124 C CA . GLU A 1 142 ? 8.128 1.137 -5.976 1.00 90.44 142 GLU A CA 1
ATOM 1125 C C . GLU A 1 142 ? 8.342 0.052 -4.906 1.00 90.44 142 GLU A C 1
ATOM 1127 O O . GLU A 1 142 ? 9.214 -0.808 -5.031 1.00 90.44 142 GLU A O 1
ATOM 1132 N N . HIS A 1 143 ? 7.573 0.084 -3.818 1.00 91.25 143 HIS A N 1
ATOM 1133 C CA . HIS A 1 143 ? 7.579 -0.965 -2.794 1.00 91.25 143 HIS A CA 1
ATOM 1134 C C . HIS A 1 143 ? 6.397 -1.910 -2.919 1.00 91.25 143 HIS A C 1
ATOM 1136 O O . HIS A 1 143 ? 6.289 -2.836 -2.122 1.00 91.25 143 HIS A O 1
ATOM 1142 N N . ILE A 1 144 ? 5.517 -1.699 -3.897 1.00 94.38 144 ILE A N 1
ATOM 1143 C CA . ILE A 1 144 ? 4.342 -2.530 -4.130 1.00 94.38 144 ILE A CA 1
ATOM 1144 C C . ILE A 1 144 ? 4.595 -3.353 -5.386 1.00 94.38 144 ILE A C 1
ATOM 1146 O O . ILE A 1 144 ? 4.859 -2.814 -6.455 1.00 94.38 144 ILE A O 1
ATOM 1150 N N . TYR A 1 145 ? 4.443 -4.666 -5.270 1.00 94.81 145 TYR A N 1
ATOM 1151 C CA . TYR A 1 145 ? 4.646 -5.599 -6.365 1.00 94.81 145 TYR A CA 1
ATOM 1152 C C . TYR A 1 145 ? 3.350 -6.332 -6.666 1.00 94.81 145 TYR A C 1
ATOM 1154 O O . TYR A 1 145 ? 2.746 -6.966 -5.795 1.00 94.81 145 TYR A O 1
ATOM 1162 N N . SER A 1 146 ? 2.917 -6.224 -7.918 1.00 94.88 146 SER A N 1
ATOM 1163 C CA . SER A 1 146 ? 1.843 -7.029 -8.481 1.00 94.88 146 SER A CA 1
ATOM 1164 C C . SER A 1 146 ? 1.858 -6.924 -9.998 1.00 94.88 146 SER A C 1
ATOM 1166 O O . SER A 1 146 ? 1.923 -5.816 -10.538 1.00 94.88 146 SER A O 1
ATOM 1168 N N . LEU A 1 147 ? 1.821 -8.076 -10.680 1.00 93.31 147 LEU A N 1
ATOM 1169 C CA . LEU A 1 147 ? 1.897 -8.173 -12.146 1.00 93.31 147 LEU A CA 1
ATOM 1170 C C . LEU A 1 147 ? 3.102 -7.412 -12.736 1.00 93.31 147 LEU A C 1
ATOM 1172 O O . LEU A 1 147 ? 3.057 -6.912 -13.859 1.00 93.31 147 LEU A O 1
ATOM 1176 N N . CYS A 1 148 ? 4.188 -7.313 -11.971 1.00 92.31 148 CYS A N 1
ATOM 1177 C CA . CYS A 1 148 ? 5.397 -6.588 -12.333 1.00 92.31 148 CYS A CA 1
ATOM 1178 C C . CYS A 1 148 ? 6.644 -7.395 -11.949 1.00 92.31 148 CYS A C 1
ATOM 1180 O O . CYS A 1 148 ? 6.564 -8.455 -11.323 1.00 92.31 148 CYS A O 1
ATOM 1182 N N . LYS A 1 149 ? 7.804 -6.891 -12.369 1.00 91.69 149 LYS A N 1
ATOM 1183 C CA . LYS A 1 149 ? 9.117 -7.406 -11.979 1.00 91.69 149 LYS A CA 1
ATOM 1184 C C . LYS A 1 149 ? 9.769 -6.439 -10.998 1.00 91.69 149 LYS A C 1
ATOM 1186 O O . LYS A 1 149 ? 9.579 -5.230 -11.121 1.00 91.69 149 LYS A O 1
ATOM 1191 N N . ALA A 1 150 ? 10.582 -6.967 -10.090 1.00 91.94 150 ALA A N 1
ATOM 1192 C CA . ALA A 1 150 ? 11.476 -6.205 -9.233 1.00 91.94 150 ALA A CA 1
ATOM 1193 C C . ALA A 1 150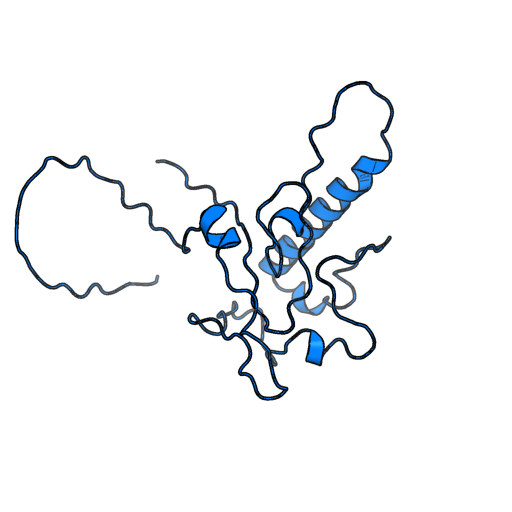 ? 12.633 -5.631 -10.059 1.00 91.94 150 ALA A C 1
ATOM 1195 O O . ALA A 1 150 ? 13.736 -6.171 -10.113 1.00 91.94 150 ALA A O 1
ATOM 1196 N N . VAL A 1 151 ? 12.326 -4.554 -10.776 1.00 90.44 151 VAL A N 1
ATOM 1197 C CA . VAL A 1 151 ? 13.265 -3.742 -11.547 1.00 90.44 151 VAL A CA 1
ATOM 1198 C C . VAL A 1 151 ? 13.091 -2.277 -11.157 1.00 90.44 151 VAL A C 1
ATOM 1200 O O . VAL A 1 151 ? 12.065 -1.887 -10.590 1.00 90.44 151 VAL A O 1
ATOM 1203 N N . LYS A 1 152 ? 14.107 -1.462 -11.447 1.00 87.00 152 LYS A N 1
ATOM 1204 C CA . LYS A 1 152 ? 14.046 -0.017 -11.218 1.00 87.00 152 LYS A CA 1
ATOM 1205 C C . LYS A 1 152 ? 12.898 0.604 -12.026 1.00 87.00 152 LYS A C 1
ATOM 1207 O O . LYS A 1 152 ? 12.653 0.170 -13.151 1.00 87.00 152 LYS A O 1
ATOM 1212 N N . ASP A 1 153 ? 12.224 1.597 -11.445 1.00 85.62 153 ASP A N 1
ATOM 1213 C CA . ASP A 1 153 ? 11.130 2.350 -12.071 1.00 85.62 153 ASP A CA 1
ATOM 1214 C C . ASP A 1 153 ? 9.924 1.475 -12.487 1.00 85.62 153 ASP A C 1
ATOM 1216 O O . ASP A 1 153 ? 9.182 1.816 -13.412 1.00 85.62 153 ASP A O 1
ATOM 1220 N N . HIS A 1 154 ? 9.713 0.326 -11.828 1.00 90.81 154 HIS A N 1
ATOM 1221 C CA . HIS A 1 154 ? 8.535 -0.500 -12.092 1.00 90.81 154 HIS A CA 1
ATOM 1222 C C . HIS A 1 154 ? 7.240 0.200 -11.658 1.00 90.81 154 HIS A C 1
ATOM 1224 O O . HIS A 1 154 ? 7.222 1.074 -10.790 1.00 90.81 154 HIS A O 1
ATOM 1230 N N . MET A 1 155 ? 6.130 -0.241 -12.250 1.00 91.31 155 MET A N 1
ATOM 1231 C CA . MET A 1 155 ? 4.789 0.218 -11.909 1.00 91.31 155 MET A CA 1
ATOM 1232 C C . MET A 1 155 ? 3.933 -0.992 -11.516 1.00 91.31 155 MET A C 1
ATOM 1234 O O . MET A 1 155 ? 3.757 -1.885 -12.352 1.00 91.31 155 MET A O 1
ATOM 1238 N N . PRO A 1 156 ? 3.410 -1.065 -10.281 1.00 94.69 156 PRO A N 1
ATOM 1239 C CA . PRO A 1 156 ? 2.461 -2.110 -9.917 1.00 94.69 156 PRO A CA 1
ATOM 1240 C C . PRO A 1 156 ? 1.154 -1.946 -10.691 1.00 94.69 156 PRO A C 1
ATOM 1242 O O . PRO A 1 156 ? 0.640 -0.836 -10.844 1.00 94.69 156 PRO A O 1
ATOM 1245 N N . LEU A 1 157 ? 0.582 -3.061 -11.142 1.00 93.88 157 LEU A N 1
ATOM 1246 C CA . LEU A 1 157 ? -0.730 -3.067 -11.785 1.00 93.88 157 LEU A CA 1
ATOM 1247 C C . LEU A 1 157 ? -1.789 -3.626 -10.842 1.00 93.88 157 LEU A C 1
ATOM 1249 O O . LEU A 1 157 ? -1.504 -4.418 -9.943 1.00 93.88 157 LEU A O 1
ATOM 1253 N N . TYR A 1 158 ? -3.038 -3.225 -11.068 1.00 94.44 158 TYR A N 1
ATOM 1254 C CA . TYR A 1 158 ? -4.157 -3.817 -10.353 1.00 94.44 158 TYR A CA 1
ATOM 1255 C C . TYR A 1 158 ? -4.291 -5.293 -10.727 1.00 94.44 158 TYR A C 1
ATOM 1257 O O . TYR A 1 158 ? -4.526 -5.642 -11.884 1.00 94.44 158 TYR A O 1
ATOM 1265 N N . ASN A 1 159 ? -4.174 -6.157 -9.726 1.00 93.69 159 ASN A N 1
ATOM 1266 C CA . ASN A 1 159 ? -4.346 -7.586 -9.870 1.00 93.69 159 ASN A CA 1
ATOM 1267 C C . ASN A 1 159 ? -5.723 -8.020 -9.369 1.00 93.69 159 ASN A C 1
ATOM 1269 O O . ASN A 1 159 ? -5.978 -8.083 -8.162 1.00 93.69 159 ASN A O 1
ATOM 1273 N N . ALA A 1 160 ? -6.598 -8.365 -10.315 1.00 91.50 160 ALA A N 1
ATOM 1274 C CA . ALA A 1 160 ? -7.941 -8.868 -10.039 1.00 91.50 160 ALA A CA 1
ATOM 1275 C C . ALA A 1 160 ? -7.936 -10.211 -9.287 1.00 91.50 160 ALA A C 1
ATOM 1277 O O . ALA A 1 160 ? -8.890 -10.499 -8.568 1.00 91.50 160 ALA A O 1
ATOM 1278 N N . TYR A 1 161 ? -6.857 -11.001 -9.389 1.00 91.38 161 TYR A N 1
ATOM 1279 C CA . TYR A 1 161 ? -6.665 -12.202 -8.572 1.00 91.38 161 TYR A CA 1
ATOM 1280 C C . TYR A 1 161 ? -6.510 -11.859 -7.083 1.00 91.38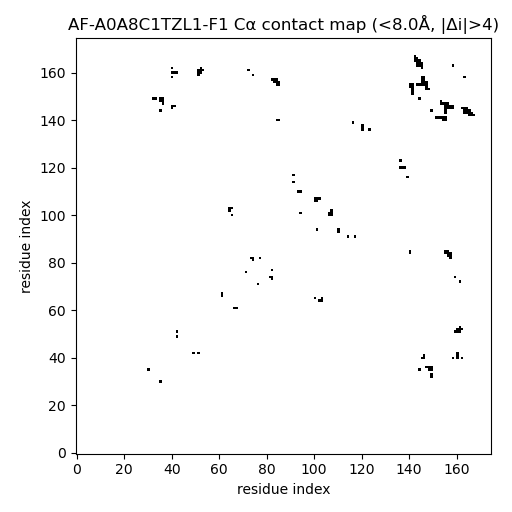 161 TYR A C 1
ATOM 1282 O O . TYR A 1 161 ? -6.855 -12.669 -6.228 1.00 91.38 161 TYR A O 1
ATOM 1290 N N . GLY A 1 162 ? -6.069 -10.639 -6.758 1.00 92.06 162 GLY A N 1
ATOM 1291 C CA . GLY A 1 162 ? -6.020 -10.118 -5.394 1.00 92.06 162 GLY A CA 1
ATOM 1292 C C . GLY A 1 162 ? -4.719 -10.385 -4.640 1.00 92.06 162 GLY A C 1
ATOM 1293 O O . GLY A 1 162 ? -4.724 -10.287 -3.418 1.00 92.06 162 GLY A O 1
ATOM 1294 N N . LYS A 1 163 ? -3.627 -10.715 -5.341 1.00 92.31 163 LYS A N 1
ATOM 1295 C CA . LYS A 1 163 ? -2.305 -10.935 -4.740 1.00 92.31 163 LYS A CA 1
ATOM 1296 C C . LYS A 1 163 ? -1.395 -9.718 -4.934 1.00 92.31 163 LYS A C 1
ATOM 1298 O O . LYS A 1 163 ? -1.203 -9.259 -6.062 1.00 92.31 163 LYS A O 1
ATOM 1303 N N . TYR A 1 164 ? -0.818 -9.241 -3.835 1.00 93.62 164 TYR A N 1
ATOM 1304 C CA . TYR A 1 164 ? 0.131 -8.127 -3.781 1.00 93.62 164 TYR A CA 1
ATOM 1305 C C . TYR A 1 164 ? 1.241 -8.465 -2.789 1.00 93.62 164 TYR A C 1
ATOM 1307 O O . TYR A 1 164 ? 0.989 -9.150 -1.800 1.00 93.62 164 TYR A O 1
ATOM 1315 N N . VAL A 1 165 ? 2.448 -7.968 -3.042 1.00 92.69 165 VAL A N 1
ATOM 1316 C CA . VAL A 1 165 ? 3.574 -8.026 -2.102 1.00 92.69 165 VAL A CA 1
ATOM 1317 C C . VAL A 1 165 ? 4.017 -6.599 -1.810 1.00 92.69 165 VAL A C 1
ATOM 1319 O O . VAL A 1 165 ? 4.084 -5.780 -2.725 1.00 92.69 165 VAL A O 1
ATOM 1322 N N . ILE A 1 166 ? 4.296 -6.289 -0.543 1.00 91.81 166 ILE A N 1
ATOM 1323 C CA . ILE A 1 166 ? 4.745 -4.961 -0.116 1.00 91.81 166 ILE A CA 1
ATOM 1324 C C . ILE A 1 166 ? 6.097 -5.098 0.578 1.00 91.81 166 ILE A C 1
ATOM 1326 O O . ILE A 1 166 ? 6.241 -5.866 1.527 1.00 91.81 166 ILE A O 1
ATOM 1330 N N . LYS A 1 167 ? 7.084 -4.330 0.121 1.00 90.12 167 LYS A N 1
ATOM 1331 C CA . LYS A 1 167 ? 8.392 -4.217 0.759 1.00 90.12 167 LYS A CA 1
ATOM 1332 C C . LYS A 1 167 ? 8.310 -3.222 1.911 1.00 90.12 167 LYS A C 1
ATOM 1334 O O . LYS A 1 167 ? 8.015 -2.046 1.712 1.00 90.12 167 LYS A O 1
ATOM 1339 N N . LEU A 1 168 ? 8.577 -3.700 3.120 1.00 86.94 168 LEU A N 1
ATOM 1340 C CA . LEU A 1 168 ? 8.583 -2.889 4.332 1.00 86.94 168 LEU A CA 1
ATOM 1341 C C . LEU A 1 168 ? 10.008 -2.752 4.864 1.00 86.94 168 LEU A C 1
ATOM 1343 O O . LEU A 1 168 ? 10.813 -3.678 4.775 1.00 86.94 168 LEU A O 1
ATOM 1347 N N . TYR A 1 169 ? 10.302 -1.594 5.447 1.00 82.38 169 TYR A N 1
ATOM 1348 C CA . TYR A 1 169 ? 11.552 -1.346 6.154 1.00 82.38 169 TYR A CA 1
ATOM 1349 C C . TYR A 1 169 ? 11.272 -1.370 7.652 1.00 82.38 169 TYR A C 1
ATOM 1351 O O . TYR A 1 169 ? 10.446 -0.611 8.154 1.00 82.38 169 TYR A O 1
ATOM 1359 N N . TRP A 1 170 ? 11.965 -2.249 8.364 1.00 76.00 170 TRP A N 1
ATOM 1360 C CA . TRP A 1 170 ? 11.874 -2.379 9.812 1.00 76.00 170 TRP A CA 1
ATOM 1361 C C . TRP A 1 170 ? 13.265 -2.172 10.408 1.00 76.00 170 TRP A C 1
ATOM 1363 O O . TRP A 1 170 ? 14.241 -2.784 9.970 1.00 76.00 170 TRP A O 1
ATOM 1373 N N . MET A 1 171 ? 13.369 -1.298 11.409 1.00 68.81 171 MET A N 1
ATOM 1374 C CA . MET A 1 171 ? 14.619 -1.102 12.135 1.00 68.81 171 MET A CA 1
ATOM 1375 C C . MET A 1 171 ? 14.753 -2.187 13.207 1.00 68.81 171 MET A C 1
ATOM 1377 O O . MET A 1 171 ? 14.186 -2.068 14.291 1.00 68.81 171 MET A O 1
ATOM 1381 N N . VAL A 1 172 ? 15.536 -3.235 12.931 1.00 61.53 172 VAL A N 1
ATOM 1382 C CA . VAL A 1 172 ? 16.087 -4.065 14.009 1.00 61.53 172 VAL A CA 1
ATOM 1383 C C . VAL A 1 172 ? 17.147 -3.208 14.700 1.00 61.53 172 VAL A C 1
ATOM 1385 O O . VAL A 1 172 ? 18.178 -2.910 14.100 1.00 61.53 172 VAL A O 1
ATOM 1388 N N . SER A 1 173 ? 16.935 -2.798 15.953 1.00 52.72 173 SER A N 1
ATOM 1389 C CA . SER A 1 173 ? 18.067 -2.324 16.749 1.00 52.72 173 SER A CA 1
ATOM 1390 C C . SER A 1 173 ? 18.969 -3.529 17.004 1.00 52.72 173 SER A C 1
ATOM 1392 O O . SER A 1 173 ? 18.615 -4.417 17.783 1.00 52.72 173 SER A O 1
ATOM 1394 N N . SER A 1 174 ? 20.109 -3.589 16.327 1.00 46.22 174 SER A N 1
ATOM 1395 C CA . SER A 1 174 ? 21.188 -4.509 16.670 1.00 46.22 174 SER A CA 1
ATOM 1396 C C . SER A 1 174 ? 21.708 -4.127 18.059 1.00 46.22 174 SER A C 1
ATOM 1398 O O . SER A 1 174 ? 22.557 -3.248 18.180 1.00 46.22 174 SER A O 1
ATOM 1400 N N . GLY A 1 175 ? 21.126 -4.715 19.105 1.00 39.12 175 GLY A N 1
ATOM 1401 C CA . GLY A 1 175 ? 21.673 -4.690 20.464 1.00 39.12 175 GLY A CA 1
ATOM 1402 C C . GLY A 1 175 ? 22.816 -5.678 20.617 1.00 39.12 175 GLY A C 1
ATOM 1403 O O . GLY A 1 175 ? 22.787 -6.734 19.937 1.00 39.12 175 GLY A O 1
#

Radius of gyration: 21.45 Å; Cα contacts (8 Å, |Δi|>4): 101; chains: 1; bounding box: 49×60×46 Å